Protein AF-A0A7S0PVY4-F1 (afdb_monomer_lite)

Foldseek 3Di:
DVVVVVVVAQAAEAEAALQDPVQVVVCVVVVDHDCSNCQPVQLDPVNLRYAYEYCHQVVLPDPPCPPCCCPPPPLNVVVVCCCVPVVDQQVRVVVFWDDDHRSYTYGPDDHSDDDDD

Secondary structure (DSSP, 8-state):
-HHHHHHH-S-EEEEE-TT-HHHHHHHHHH-S--GGG-GGGG-SGGGTTEEEEE-TTGGGGS-S-GGGHHHH-HHHHHHHHIIIII---GGG-TTTEEEEETTEEEE-PPPS-PPP-

Radius of gyration: 15.09 Å; chains: 1; bounding box: 40×40×35 Å

Organism: NCBI:txid221442

Structure (mmCIF, N/CA/C/O backbone):
data_AF-A0A7S0PVY4-F1
#
_entry.id   AF-A0A7S0PVY4-F1
#
loop_
_atom_site.group_PDB
_atom_site.id
_atom_site.type_symbol
_atom_site.label_atom_id
_atom_site.label_alt_id
_atom_site.label_comp_id
_atom_site.label_asym_id
_atom_site.label_entity_id
_atom_site.label_seq_id
_atom_site.pdbx_PDB_ins_code
_atom_site.Cartn_x
_atom_site.Cartn_y
_atom_site.Cartn_z
_atom_site.occupancy
_atom_site.B_iso_or_equiv
_atom_site.auth_seq_id
_atom_site.auth_comp_id
_atom_site.auth_asym_id
_atom_site.auth_atom_id
_atom_site.pdbx_PDB_model_num
ATOM 1 N N . ASP A 1 1 ? -5.559 16.012 -3.516 1.00 64.38 1 ASP A N 1
ATOM 2 C CA . ASP A 1 1 ? -6.459 16.816 -2.662 1.00 64.38 1 ASP A CA 1
ATOM 3 C C . ASP A 1 1 ? -6.602 16.165 -1.273 1.00 64.38 1 ASP A C 1
ATOM 5 O O . ASP A 1 1 ? -7.630 15.593 -0.928 1.00 64.38 1 ASP A O 1
ATOM 9 N N . TRP A 1 2 ? -5.518 16.165 -0.485 1.00 69.75 2 TRP A N 1
ATOM 10 C CA . TRP A 1 2 ? -5.426 15.428 0.791 1.00 69.75 2 TRP A CA 1
ATOM 11 C C . TRP A 1 2 ? -6.359 15.951 1.905 1.00 69.75 2 TRP A C 1
ATOM 13 O O . TRP A 1 2 ? -7.018 15.137 2.555 1.00 69.75 2 TRP A O 1
ATOM 23 N N . PRO A 1 3 ? -6.521 17.276 2.105 1.00 77.88 3 PRO A N 1
ATOM 24 C CA . PRO A 1 3 ? -7.399 17.799 3.155 1.00 77.88 3 PRO A CA 1
ATOM 25 C C . PRO A 1 3 ? -8.874 17.412 2.988 1.00 77.88 3 PRO A C 1
ATOM 27 O O . PRO A 1 3 ? -9.581 17.279 3.985 1.00 77.88 3 PRO A O 1
ATOM 30 N N . LYS A 1 4 ? -9.343 17.225 1.745 1.00 80.44 4 LYS A N 1
ATOM 31 C CA . LYS A 1 4 ? -10.709 16.762 1.458 1.00 80.44 4 LYS A CA 1
ATOM 32 C C . LYS A 1 4 ? -10.874 15.277 1.775 1.00 80.44 4 LYS A C 1
ATOM 34 O O . LYS A 1 4 ? -11.815 14.920 2.472 1.00 80.44 4 LYS A O 1
ATOM 39 N N . LEU A 1 5 ? -9.929 14.439 1.341 1.00 72.31 5 LEU A N 1
ATOM 40 C CA . LEU A 1 5 ? -9.899 13.001 1.653 1.00 72.31 5 LEU A CA 1
ATOM 41 C C . LEU A 1 5 ? -9.930 12.742 3.163 1.00 72.31 5 LEU A C 1
ATOM 43 O O . LEU A 1 5 ? -10.724 11.932 3.631 1.00 72.31 5 LEU A O 1
ATOM 47 N N . ARG A 1 6 ? -9.158 13.518 3.934 1.00 74.06 6 ARG A N 1
ATOM 48 C CA . ARG A 1 6 ? -9.117 13.433 5.402 1.00 74.06 6 ARG A CA 1
ATOM 49 C C . ARG A 1 6 ? -10.469 13.688 6.082 1.00 74.06 6 ARG A C 1
ATOM 51 O O . ARG A 1 6 ? -10.672 13.261 7.209 1.00 74.06 6 ARG A O 1
ATOM 58 N N . ARG A 1 7 ? -11.382 14.427 5.441 1.00 79.06 7 ARG A N 1
ATOM 59 C CA . ARG A 1 7 ? -12.730 14.685 5.982 1.00 79.06 7 ARG A CA 1
ATOM 60 C C . ARG A 1 7 ? -13.719 13.567 5.659 1.00 79.06 7 ARG A C 1
ATOM 62 O O . ARG A 1 7 ? -14.727 13.460 6.343 1.00 79.06 7 ARG A O 1
ATOM 69 N N . LEU A 1 8 ? -13.455 12.787 4.612 1.00 78.56 8 LEU A N 1
ATOM 70 C CA . LEU A 1 8 ? -14.375 11.776 4.089 1.00 78.56 8 LEU A CA 1
ATOM 71 C C . LEU A 1 8 ? -14.059 10.370 4.605 1.00 78.56 8 LEU A C 1
ATOM 73 O O . LEU A 1 8 ? -14.969 9.561 4.755 1.00 78.56 8 LEU A O 1
ATOM 77 N N . CYS A 1 9 ? -12.789 10.078 4.885 1.00 74.06 9 CYS A N 1
ATOM 78 C CA . CYS A 1 9 ? -12.345 8.750 5.294 1.00 74.06 9 CYS A CA 1
ATOM 79 C C . CYS A 1 9 ? -11.563 8.830 6.608 1.00 74.06 9 CYS A C 1
ATOM 81 O O . CYS A 1 9 ? -10.588 9.573 6.709 1.00 74.06 9 CYS A O 1
ATOM 83 N N . ALA A 1 10 ? -11.973 8.035 7.601 1.00 75.31 10 ALA A N 1
ATOM 84 C CA . ALA A 1 10 ? -11.288 7.934 8.894 1.00 75.31 10 ALA A CA 1
ATOM 85 C C . ALA A 1 10 ? -9.940 7.187 8.807 1.00 75.31 10 ALA A C 1
ATOM 87 O O . ALA A 1 10 ? -9.056 7.389 9.639 1.00 75.31 10 ALA A O 1
ATOM 88 N N . CYS A 1 11 ? -9.782 6.334 7.793 1.00 80.00 11 CYS A N 1
ATOM 89 C CA . CYS A 1 11 ? -8.555 5.614 7.475 1.00 80.00 11 CYS A CA 1
ATOM 90 C C . CYS A 1 11 ? -8.393 5.588 5.951 1.00 80.00 11 CYS A C 1
ATOM 92 O O . CYS A 1 11 ? -9.339 5.269 5.230 1.00 80.00 11 CYS A O 1
ATOM 94 N N . VAL A 1 12 ? -7.207 5.953 5.463 1.00 88.50 12 VAL A N 1
ATOM 95 C CA . VAL A 1 12 ? -6.841 5.848 4.047 1.00 88.50 12 VAL A CA 1
ATOM 96 C C . VAL A 1 12 ? -5.609 4.963 3.978 1.00 88.50 12 VAL A C 1
ATOM 98 O O . VAL A 1 12 ? -4.607 5.271 4.614 1.00 88.50 12 VAL A O 1
ATOM 101 N N . THR A 1 13 ? -5.683 3.873 3.217 1.00 90.25 13 THR A N 1
ATOM 102 C CA . THR A 1 13 ? -4.535 2.999 2.945 1.00 90.25 13 THR A CA 1
ATOM 103 C C . THR A 1 13 ? -4.125 3.147 1.479 1.00 90.25 13 THR A C 1
ATOM 105 O O . THR A 1 13 ? -4.976 3.080 0.592 1.00 90.25 13 THR A O 1
ATOM 108 N N . LEU A 1 14 ? -2.834 3.352 1.221 1.00 90.06 14 LEU A N 1
ATOM 109 C CA . LEU A 1 14 ? -2.232 3.406 -0.108 1.00 90.06 14 LEU A CA 1
ATOM 110 C C . LEU A 1 14 ? -1.299 2.211 -0.295 1.00 90.06 14 LEU A C 1
ATOM 112 O O . LEU A 1 14 ? -0.283 2.108 0.388 1.00 90.06 14 LEU A O 1
ATOM 116 N N . TYR A 1 15 ? -1.603 1.356 -1.266 1.00 89.50 15 TYR A N 1
ATOM 117 C CA . TYR A 1 15 ? -0.653 0.354 -1.744 1.00 89.50 15 TYR A CA 1
ATOM 118 C C . TYR A 1 15 ? 0.300 1.009 -2.740 1.00 89.50 15 TYR A C 1
ATOM 120 O O . TYR A 1 15 ? -0.138 1.614 -3.720 1.00 89.50 15 TYR A O 1
ATOM 128 N N . ALA A 1 16 ? 1.594 0.916 -2.462 1.00 89.06 16 ALA A N 1
ATOM 129 C CA . ALA A 1 16 ? 2.646 1.534 -3.255 1.00 89.06 16 ALA A CA 1
ATOM 130 C C . ALA A 1 16 ? 3.664 0.478 -3.694 1.00 89.06 16 ALA A C 1
ATOM 132 O O . ALA A 1 16 ? 3.968 -0.451 -2.944 1.00 89.06 16 ALA A O 1
ATOM 133 N N . ASP A 1 17 ? 4.190 0.628 -4.903 1.00 86.38 17 ASP A N 1
ATOM 134 C CA . ASP A 1 17 ? 5.152 -0.284 -5.510 1.00 86.38 17 ASP A CA 1
ATOM 135 C C . ASP A 1 17 ? 6.257 0.515 -6.220 1.00 86.38 17 ASP A C 1
ATOM 137 O O . ASP A 1 17 ? 6.042 1.184 -7.231 1.00 86.38 17 ASP A O 1
ATOM 141 N N . GLN A 1 18 ? 7.469 0.446 -5.671 1.00 85.06 18 GLN A N 1
ATOM 142 C CA . GLN A 1 18 ? 8.668 1.081 -6.223 1.00 85.06 18 GLN A CA 1
ATOM 143 C C . GLN A 1 18 ? 9.172 0.377 -7.485 1.00 85.06 18 GLN A C 1
ATOM 145 O O . GLN A 1 18 ? 9.830 1.005 -8.326 1.00 85.06 18 GLN A O 1
ATOM 150 N N . ALA A 1 19 ? 8.901 -0.924 -7.594 1.00 82.00 19 ALA A N 1
ATOM 151 C CA . ALA A 1 19 ? 9.318 -1.782 -8.690 1.00 82.00 19 ALA A CA 1
ATOM 152 C C . ALA A 1 19 ? 8.317 -1.775 -9.860 1.00 82.00 19 ALA A C 1
ATOM 154 O O . ALA A 1 19 ? 8.621 -2.353 -10.908 1.00 82.00 19 ALA A O 1
ATOM 155 N N . ASP A 1 20 ? 7.182 -1.078 -9.729 1.00 81.38 20 ASP A N 1
ATOM 156 C CA . ASP A 1 20 ? 6.161 -0.998 -10.769 1.00 81.38 20 ASP A CA 1
ATOM 157 C C . ASP A 1 20 ? 6.706 -0.323 -12.042 1.00 81.38 20 ASP A C 1
ATOM 159 O O . ASP A 1 20 ? 7.010 0.879 -12.104 1.00 81.38 20 ASP A O 1
ATOM 163 N N . GLY A 1 21 ? 6.821 -1.126 -13.101 1.00 82.12 21 GLY A N 1
ATOM 164 C CA . GLY A 1 21 ? 7.269 -0.672 -14.410 1.00 82.12 21 GLY A CA 1
ATOM 165 C C . GLY A 1 21 ? 6.299 0.310 -15.068 1.00 82.12 21 GLY A C 1
ATOM 166 O O . GLY A 1 21 ? 6.749 1.244 -15.729 1.00 82.12 21 GLY A O 1
ATOM 167 N N . ALA A 1 22 ? 4.989 0.148 -14.875 1.00 85.25 22 ALA A N 1
ATOM 168 C CA . ALA A 1 22 ? 3.977 1.029 -15.449 1.00 85.25 22 ALA A CA 1
ATOM 169 C C . ALA A 1 22 ? 4.031 2.422 -14.814 1.00 85.25 22 ALA A C 1
ATOM 171 O O . ALA A 1 22 ? 4.000 3.420 -15.539 1.00 85.25 22 ALA A O 1
ATOM 172 N N . LEU A 1 23 ? 4.212 2.508 -13.491 1.00 86.38 23 LEU A N 1
ATOM 173 C CA . LEU A 1 23 ? 4.433 3.795 -12.823 1.00 86.38 23 LEU A CA 1
ATOM 174 C C . LEU A 1 23 ? 5.708 4.471 -13.332 1.00 86.38 23 LEU A C 1
ATOM 176 O O . LEU A 1 23 ? 5.698 5.666 -13.621 1.00 86.38 23 LEU A O 1
ATOM 180 N N . ARG A 1 24 ? 6.784 3.706 -13.546 1.00 85.88 24 ARG A N 1
ATOM 181 C CA . ARG A 1 24 ? 8.019 4.234 -14.141 1.00 85.88 24 ARG A CA 1
ATOM 182 C C . ARG A 1 24 ? 7.811 4.780 -15.556 1.00 85.88 24 ARG A C 1
ATOM 184 O O . ARG A 1 24 ? 8.342 5.841 -15.877 1.00 85.88 24 ARG A O 1
ATOM 191 N N . TYR A 1 25 ? 7.062 4.075 -1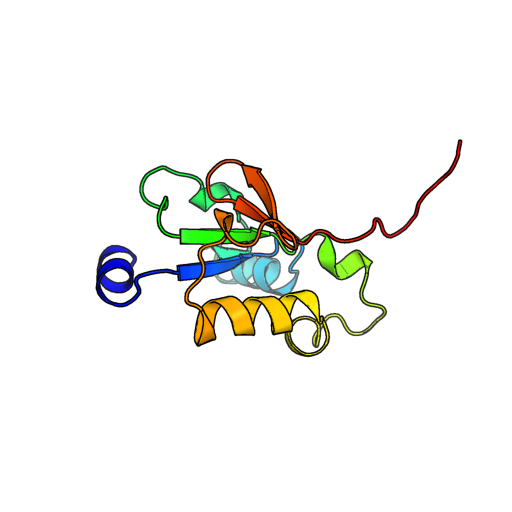6.403 1.00 88.25 25 TYR A N 1
ATOM 192 C CA . TYR A 1 25 ? 6.720 4.577 -17.735 1.00 88.25 25 TYR A CA 1
ATOM 193 C C . TYR A 1 25 ? 5.853 5.837 -17.650 1.00 88.25 25 TYR A C 1
ATOM 195 O O . TYR A 1 25 ? 6.136 6.808 -18.345 1.00 88.25 25 TYR A O 1
ATOM 203 N N . SER A 1 26 ? 4.854 5.861 -16.765 1.00 90.69 26 SER A N 1
ATOM 204 C CA . SER A 1 26 ? 3.999 7.033 -16.546 1.00 90.69 26 SER A CA 1
ATOM 205 C C . SER A 1 26 ? 4.812 8.277 -16.179 1.00 90.69 26 SER A C 1
ATOM 207 O O . SER A 1 26 ? 4.603 9.341 -16.761 1.00 90.69 26 SER A O 1
ATOM 209 N N . GLU A 1 27 ? 5.787 8.150 -15.276 1.00 92.69 27 GLU A N 1
ATOM 210 C CA . GLU A 1 27 ? 6.672 9.259 -14.901 1.00 92.69 27 GLU A CA 1
ATOM 211 C C . GLU 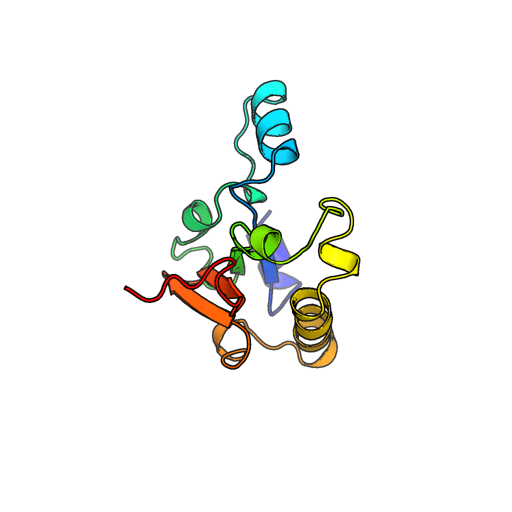A 1 27 ? 7.532 9.742 -16.069 1.00 92.69 27 GLU A C 1
ATOM 213 O O . GLU A 1 27 ? 7.738 10.944 -16.225 1.00 92.69 27 GLU A O 1
ATOM 218 N N . LEU A 1 28 ? 8.004 8.825 -16.918 1.00 92.00 28 LEU A N 1
ATOM 219 C CA . LEU A 1 28 ? 8.784 9.173 -18.103 1.00 92.00 28 LEU A CA 1
ATOM 220 C C . LEU A 1 28 ? 7.953 9.978 -19.114 1.00 92.00 28 LEU A C 1
ATOM 222 O O . LEU A 1 28 ? 8.435 10.981 -19.642 1.00 92.00 28 LEU A O 1
ATOM 226 N N . PHE A 1 29 ? 6.713 9.556 -19.374 1.00 93.12 29 PHE A N 1
ATOM 227 C CA . PHE A 1 29 ? 5.830 10.218 -20.338 1.00 93.12 29 PHE A CA 1
ATOM 228 C C . PHE A 1 29 ? 5.299 11.555 -19.821 1.00 93.12 29 PHE A C 1
ATOM 230 O O . PHE A 1 29 ? 5.314 12.547 -20.548 1.00 93.12 29 PHE A O 1
ATOM 237 N N . ASN A 1 30 ? 4.863 11.595 -18.563 1.00 91.62 30 ASN A N 1
ATOM 238 C CA . ASN A 1 30 ? 4.235 12.778 -17.980 1.00 91.62 30 ASN A CA 1
ATOM 239 C C . ASN A 1 30 ? 5.249 13.759 -17.380 1.00 91.62 30 ASN A C 1
ATOM 241 O O . ASN A 1 30 ? 4.893 14.902 -17.108 1.00 91.62 30 ASN A O 1
ATOM 245 N N . ARG A 1 31 ? 6.504 13.332 -17.166 1.00 89.94 31 ARG A N 1
ATOM 246 C CA . ARG A 1 31 ? 7.567 14.092 -16.476 1.00 89.94 31 ARG A CA 1
ATOM 247 C C . ARG A 1 31 ? 7.168 14.566 -15.074 1.00 89.94 31 ARG A C 1
ATOM 249 O O . ARG A 1 31 ? 7.685 15.563 -14.576 1.00 89.94 31 ARG A O 1
ATOM 256 N N . VAL A 1 32 ? 6.248 13.846 -14.437 1.00 90.75 32 VAL A N 1
ATOM 257 C CA . VAL A 1 32 ? 5.741 14.116 -13.088 1.00 90.75 32 VAL A CA 1
ATOM 258 C C . VAL A 1 32 ? 5.897 12.854 -12.258 1.00 90.75 32 VAL A C 1
ATOM 260 O O . VAL A 1 32 ? 5.632 11.759 -12.747 1.00 90.75 32 VAL A O 1
ATOM 263 N N . GLN A 1 33 ? 6.314 13.016 -11.004 1.00 86.25 33 GLN A N 1
ATOM 264 C CA . GLN A 1 33 ? 6.497 11.915 -10.067 1.00 86.25 33 GLN A CA 1
ATOM 265 C C . GLN A 1 33 ? 5.156 11.269 -9.685 1.00 86.25 33 GLN A C 1
ATOM 267 O O . GLN A 1 33 ? 4.198 11.956 -9.324 1.00 86.25 33 GLN A O 1
ATOM 272 N N . SER A 1 34 ? 5.102 9.940 -9.716 1.00 88.00 34 SER A N 1
ATOM 273 C CA . SER A 1 34 ? 3.940 9.155 -9.316 1.00 88.00 34 SER A CA 1
ATOM 274 C C . SER A 1 34 ? 4.050 8.792 -7.841 1.00 88.00 34 SER A C 1
ATOM 276 O O . SER A 1 34 ? 4.965 8.087 -7.423 1.00 88.00 34 SER A O 1
ATOM 278 N N . LEU A 1 35 ? 3.078 9.223 -7.036 1.00 85.88 35 LEU A N 1
ATOM 279 C CA . LEU A 1 35 ? 3.078 8.964 -5.590 1.00 85.88 35 LEU A CA 1
ATOM 280 C C . LEU A 1 35 ? 3.156 7.467 -5.249 1.00 85.88 35 LEU A C 1
ATOM 282 O O . LEU A 1 35 ? 3.870 7.085 -4.327 1.00 85.88 35 LEU A O 1
ATOM 286 N N . GLY A 1 36 ? 2.478 6.617 -6.029 1.00 85.00 36 GLY A N 1
ATOM 287 C CA . GLY A 1 36 ? 2.478 5.163 -5.834 1.00 85.00 36 GLY A CA 1
ATOM 288 C C . GLY A 1 36 ? 3.848 4.501 -6.010 1.00 85.00 36 GLY A C 1
ATOM 289 O O . GLY A 1 36 ? 4.046 3.405 -5.505 1.00 85.00 36 GLY A O 1
ATOM 290 N N . ARG A 1 37 ? 4.808 5.166 -6.668 1.00 88.06 37 ARG A N 1
ATOM 291 C CA . ARG A 1 37 ? 6.165 4.644 -6.873 1.00 88.06 37 ARG A CA 1
ATOM 292 C C . ARG A 1 37 ? 7.116 5.007 -5.735 1.00 88.06 37 ARG A C 1
ATOM 294 O O . ARG A 1 37 ? 8.190 4.432 -5.604 1.00 88.06 37 ARG A O 1
ATOM 301 N N . HIS A 1 38 ? 6.744 5.974 -4.905 1.00 89.38 38 HIS A N 1
ATOM 302 C CA . HIS A 1 38 ? 7.614 6.537 -3.882 1.00 89.38 38 HIS A CA 1
ATOM 303 C C . HIS A 1 38 ? 6.957 6.436 -2.494 1.00 89.38 38 HIS A C 1
ATOM 305 O O . HIS A 1 38 ? 6.592 7.462 -1.919 1.00 89.38 38 HIS A O 1
ATOM 311 N N . PRO A 1 39 ? 6.838 5.224 -1.911 1.00 86.88 39 PRO A N 1
ATOM 312 C CA . PRO A 1 39 ? 6.161 5.003 -0.628 1.00 86.88 39 PRO A CA 1
ATOM 313 C C . PRO A 1 39 ? 6.759 5.849 0.500 1.00 86.88 39 PRO A C 1
ATOM 315 O O . PRO A 1 39 ? 6.050 6.402 1.331 1.00 86.88 39 PRO A O 1
ATOM 318 N N . PHE A 1 40 ? 8.076 6.030 0.491 1.00 88.19 40 PHE A N 1
ATOM 319 C CA . PHE A 1 40 ? 8.782 6.811 1.502 1.00 88.19 40 PHE A CA 1
ATOM 320 C C . PHE A 1 40 ? 8.669 8.329 1.321 1.00 88.19 40 PHE A C 1
ATOM 322 O O . PHE A 1 40 ? 8.988 9.063 2.254 1.00 88.19 40 PHE A O 1
ATOM 329 N N . ALA A 1 41 ? 8.225 8.822 0.159 1.00 86.56 41 ALA A N 1
ATOM 330 C CA . ALA A 1 41 ? 8.048 10.260 -0.067 1.00 86.56 41 ALA A CA 1
ATOM 331 C C . ALA A 1 41 ? 6.849 10.827 0.710 1.00 86.56 41 ALA A C 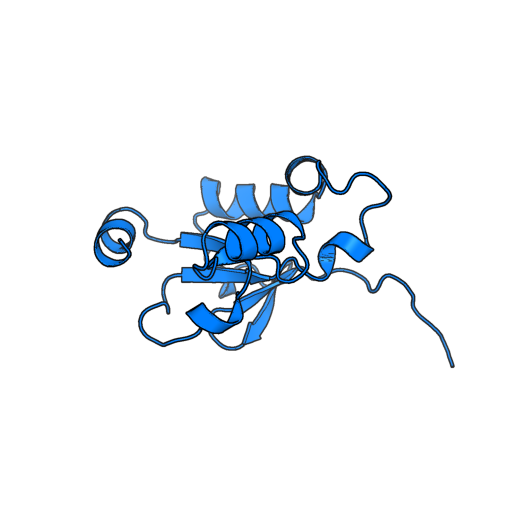1
ATOM 333 O O . ALA A 1 41 ? 6.794 12.022 0.993 1.00 86.56 41 ALA A O 1
ATOM 334 N N . LEU A 1 42 ? 5.905 9.963 1.090 1.00 83.00 42 LEU A N 1
ATOM 335 C CA . LEU A 1 42 ? 4.715 10.316 1.857 1.00 83.00 42 LEU A CA 1
ATOM 336 C C . LEU A 1 42 ? 4.857 9.984 3.354 1.00 83.00 42 LEU A C 1
ATOM 338 O O . LEU A 1 42 ? 3.855 9.943 4.063 1.00 83.00 42 LEU A O 1
ATOM 342 N N . SER A 1 43 ? 6.090 9.800 3.850 1.00 82.94 43 SER A N 1
ATOM 343 C CA . SER A 1 43 ? 6.348 9.528 5.275 1.00 82.94 43 SER A CA 1
ATOM 344 C C . SER A 1 43 ? 6.373 10.774 6.168 1.00 82.94 43 SER A C 1
ATOM 346 O O . SER A 1 43 ? 6.622 10.705 7.369 1.00 82.94 43 SER A O 1
ATOM 348 N N . ALA A 1 44 ? 6.094 11.939 5.585 1.00 79.56 44 ALA A N 1
ATOM 349 C CA . ALA A 1 44 ? 6.129 13.214 6.280 1.00 79.56 44 ALA A CA 1
ATOM 350 C C . ALA A 1 44 ? 4.934 13.399 7.250 1.00 79.56 44 ALA A C 1
ATOM 352 O O . ALA A 1 44 ? 3.846 12.871 6.996 1.00 79.56 44 ALA A O 1
ATOM 353 N N . PRO A 1 45 ? 5.078 14.203 8.327 1.00 77.56 45 PRO A N 1
ATOM 354 C CA . PRO A 1 45 ? 4.071 14.334 9.388 1.00 77.56 45 PRO A CA 1
ATOM 355 C C . PRO A 1 45 ? 2.663 14.716 8.907 1.00 77.56 45 PRO A C 1
ATOM 357 O O . PRO A 1 45 ? 1.665 14.281 9.479 1.00 77.56 45 PRO A O 1
ATOM 360 N N . GLN A 1 46 ? 2.554 15.487 7.821 1.00 80.31 46 GLN A N 1
ATOM 361 C CA . GLN A 1 46 ? 1.269 15.883 7.238 1.00 80.31 46 GLN A CA 1
ATOM 362 C C . GLN A 1 46 ? 0.429 14.702 6.715 1.00 80.31 46 GLN A C 1
ATOM 364 O O . GLN A 1 46 ? -0.779 14.857 6.514 1.00 80.31 46 GLN A O 1
ATOM 369 N N . PHE A 1 47 ? 1.046 13.534 6.516 1.00 81.94 47 PHE A N 1
ATOM 370 C CA . PHE A 1 47 ? 0.419 12.307 6.028 1.00 81.94 47 PHE A CA 1
ATOM 371 C C . PHE A 1 47 ? 0.300 11.223 7.107 1.00 81.94 47 PHE A C 1
ATOM 373 O O . PHE A 1 47 ? 0.014 10.082 6.779 1.00 81.94 47 PHE A O 1
ATOM 380 N N . GLN A 1 48 ? 0.422 11.554 8.398 1.00 75.12 48 GLN A N 1
ATOM 381 C CA . GLN A 1 48 ? 0.305 10.576 9.496 1.00 75.12 48 GLN A CA 1
ATOM 382 C C . GLN A 1 48 ? -1.000 9.760 9.525 1.00 75.12 48 GLN A C 1
ATOM 384 O O . GLN A 1 48 ? -1.057 8.723 10.172 1.00 75.12 48 GLN A O 1
ATOM 389 N N . GLN A 1 49 ? -2.066 10.233 8.874 1.00 79.25 49 GLN A N 1
ATOM 390 C CA . GLN A 1 49 ? -3.348 9.516 8.784 1.00 79.25 49 GLN A CA 1
ATOM 391 C C . GLN A 1 49 ? -3.467 8.641 7.527 1.00 79.25 49 GLN A C 1
ATOM 393 O O . GLN A 1 49 ? -4.488 7.984 7.335 1.00 79.25 49 GLN A O 1
ATOM 398 N N . LEU A 1 50 ? -2.460 8.680 6.655 1.00 88.38 50 LEU A N 1
ATOM 399 C CA . LEU A 1 50 ? -2.337 7.823 5.488 1.00 88.38 50 LEU A CA 1
ATOM 400 C C . LEU A 1 50 ? -1.462 6.635 5.869 1.00 88.38 50 LEU A C 1
ATOM 402 O O . LEU A 1 50 ? -0.293 6.827 6.184 1.00 88.38 50 LEU A O 1
ATOM 406 N N . ASP A 1 51 ? -2.004 5.432 5.782 1.00 91.56 51 ASP A N 1
ATOM 407 C CA . ASP A 1 51 ? -1.227 4.209 5.922 1.00 91.56 51 ASP A CA 1
ATOM 408 C C . ASP A 1 51 ? -0.652 3.826 4.558 1.00 91.56 51 ASP A C 1
ATOM 410 O O . ASP A 1 51 ? -1.385 3.719 3.575 1.00 91.56 51 ASP A O 1
ATOM 414 N N . ILE A 1 52 ? 0.658 3.619 4.473 1.00 92.00 52 ILE A N 1
ATOM 415 C CA . ILE A 1 52 ? 1.329 3.257 3.223 1.00 92.00 52 ILE A CA 1
ATOM 416 C C . ILE A 1 52 ? 1.778 1.814 3.334 1.00 92.00 52 ILE A C 1
ATOM 418 O O . ILE A 1 52 ? 2.567 1.474 4.209 1.00 92.00 52 ILE A O 1
ATOM 422 N N . VAL A 1 53 ? 1.302 0.966 2.434 1.00 91.69 53 VAL A N 1
ATOM 423 C CA . VAL A 1 53 ? 1.704 -0.436 2.360 1.00 91.69 53 VAL A CA 1
ATOM 424 C C . VAL A 1 53 ? 2.611 -0.609 1.147 1.00 91.69 53 VAL A C 1
ATOM 426 O O . VAL A 1 53 ? 2.160 -0.599 0.002 1.00 91.69 53 VAL A O 1
ATOM 429 N N . ASP A 1 54 ? 3.908 -0.740 1.410 1.00 88.88 54 ASP A N 1
ATOM 430 C CA . ASP A 1 54 ? 4.937 -1.048 0.426 1.00 88.88 54 ASP A CA 1
ATOM 431 C C . ASP A 1 54 ? 4.811 -2.507 -0.024 1.00 88.88 54 ASP A C 1
ATOM 433 O O . ASP A 1 54 ? 4.973 -3.458 0.748 1.00 88.88 54 ASP A O 1
ATOM 437 N N . THR A 1 55 ? 4.521 -2.662 -1.308 1.00 86.06 55 THR A N 1
ATOM 438 C CA . THR A 1 55 ? 4.296 -3.937 -1.988 1.00 86.06 55 THR A CA 1
ATOM 439 C C . THR A 1 55 ? 5.444 -4.338 -2.911 1.00 86.06 55 THR A C 1
ATOM 441 O O . THR A 1 55 ? 5.407 -5.430 -3.474 1.00 86.06 55 THR A O 1
ATOM 444 N N . SER A 1 56 ? 6.514 -3.535 -2.979 1.00 81.19 56 SER A N 1
ATOM 445 C CA . SER A 1 56 ? 7.619 -3.700 -3.941 1.00 81.19 56 SER A CA 1
ATOM 446 C C . SER A 1 56 ? 8.298 -5.073 -3.907 1.00 81.19 56 SER A C 1
ATOM 448 O O . SER A 1 56 ? 8.855 -5.533 -4.900 1.00 81.19 56 SER A O 1
ATOM 450 N N . TRP A 1 57 ? 8.277 -5.741 -2.753 1.00 73.50 57 TRP A N 1
ATOM 451 C CA . TRP A 1 57 ? 8.940 -7.033 -2.548 1.00 73.50 57 TR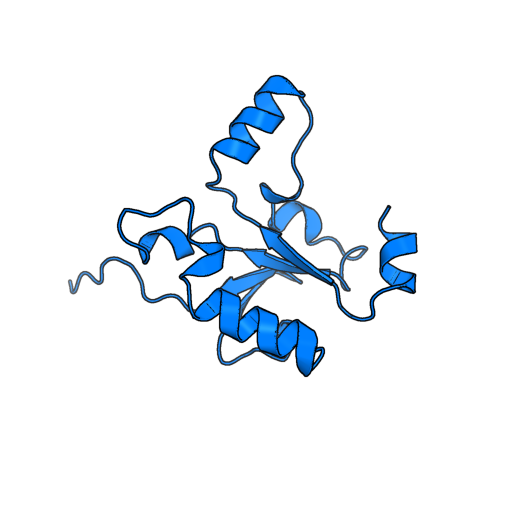P A CA 1
ATOM 452 C C . TRP A 1 57 ? 7.988 -8.224 -2.615 1.00 73.50 57 TRP A C 1
ATOM 454 O O . TRP A 1 57 ? 8.438 -9.370 -2.678 1.00 73.50 57 TRP A O 1
ATOM 464 N N . MET A 1 58 ? 6.678 -7.975 -2.620 1.00 70.50 58 MET A N 1
ATOM 465 C CA . MET A 1 58 ? 5.674 -9.031 -2.537 1.00 70.50 58 MET A CA 1
ATOM 466 C C . MET A 1 58 ? 5.540 -9.816 -3.848 1.00 70.50 58 MET A C 1
ATOM 468 O O . MET A 1 58 ? 5.185 -10.996 -3.831 1.00 70.50 58 MET A O 1
ATOM 472 N N . ASP A 1 59 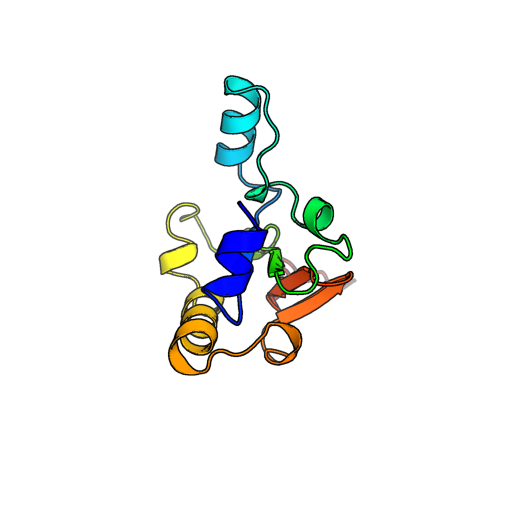? 5.929 -9.201 -4.965 1.00 59.88 59 ASP A N 1
ATOM 473 C CA . ASP A 1 59 ? 5.977 -9.809 -6.299 1.00 59.88 59 ASP A CA 1
ATOM 474 C C . ASP A 1 59 ? 6.987 -10.974 -6.382 1.00 59.88 59 ASP A C 1
ATOM 476 O O . ASP A 1 59 ? 6.890 -11.861 -7.229 1.00 59.88 59 ASP A O 1
ATOM 480 N N . SER A 1 60 ? 7.933 -11.047 -5.437 1.00 57.12 60 SER A N 1
ATOM 481 C CA . SER A 1 60 ? 8.887 -12.159 -5.352 1.00 57.12 60 SER A CA 1
ATOM 482 C C . SER A 1 60 ? 8.228 -13.503 -5.004 1.00 57.12 60 SER A C 1
ATOM 484 O O . SER A 1 60 ? 8.836 -14.543 -5.260 1.00 57.12 60 SER A O 1
ATOM 486 N N . ASN A 1 61 ? 7.002 -13.484 -4.467 1.00 55.12 61 ASN A N 1
ATOM 487 C CA . ASN A 1 61 ? 6.272 -14.666 -3.997 1.00 55.12 61 ASN A CA 1
ATOM 488 C C . ASN A 1 61 ? 5.117 -15.097 -4.911 1.00 55.12 61 ASN A C 1
ATOM 490 O O . ASN A 1 61 ? 4.485 -16.118 -4.647 1.00 55.12 61 ASN A O 1
ATOM 494 N N . VAL A 1 62 ? 4.843 -14.357 -5.989 1.00 54.75 62 VAL A N 1
ATOM 49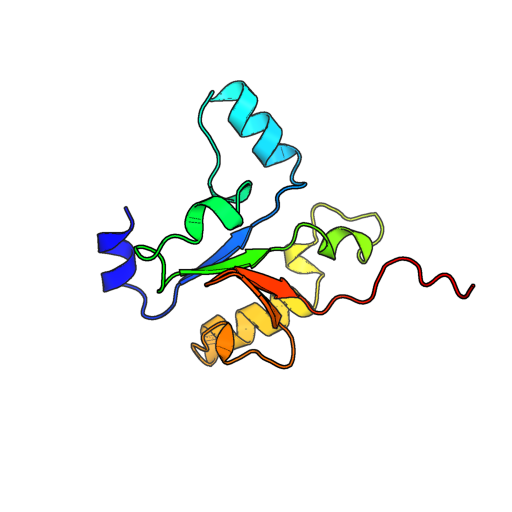5 C CA . VAL A 1 62 ? 3.777 -14.678 -6.945 1.00 54.75 62 VAL A CA 1
ATOM 496 C C . VAL A 1 62 ? 4.422 -15.084 -8.271 1.00 54.75 62 VAL A C 1
ATOM 498 O O . VAL A 1 62 ? 5.055 -14.284 -8.955 1.00 54.75 62 VAL A O 1
ATOM 501 N N . GLN A 1 63 ? 4.319 -16.364 -8.637 1.00 54.84 63 GLN A N 1
ATOM 502 C CA . GLN A 1 63 ? 4.873 -16.858 -9.900 1.00 54.84 63 GLN A CA 1
ATOM 503 C C . GLN A 1 63 ? 4.090 -16.298 -11.102 1.00 54.84 63 GLN A C 1
ATOM 505 O O . GLN A 1 63 ? 2.864 -16.332 -11.113 1.00 54.84 63 GLN A O 1
ATOM 510 N N . ALA A 1 64 ? 4.826 -15.818 -12.115 1.00 51.09 64 ALA A N 1
ATOM 511 C CA . ALA A 1 64 ? 4.447 -15.506 -13.509 1.00 51.09 64 ALA A CA 1
ATOM 512 C C . ALA A 1 64 ? 3.245 -14.568 -13.810 1.00 51.09 64 ALA A C 1
ATOM 514 O O . ALA A 1 64 ? 3.211 -13.991 -14.893 1.00 51.09 64 ALA A O 1
ATOM 515 N N . MET A 1 65 ? 2.302 -14.338 -12.895 1.00 51.16 65 MET A N 1
ATOM 516 C CA . MET A 1 65 ? 1.077 -13.548 -13.111 1.00 51.16 65 MET A CA 1
ATOM 517 C C . MET A 1 65 ? 1.162 -12.165 -12.447 1.00 51.16 65 MET A C 1
ATOM 519 O O . MET A 1 65 ? 0.346 -11.806 -11.598 1.00 51.16 65 MET A O 1
ATOM 523 N N . ARG A 1 66 ? 2.149 -11.363 -12.868 1.00 54.62 66 ARG A N 1
ATOM 524 C CA . ARG A 1 66 ? 2.426 -10.007 -12.339 1.00 54.62 66 ARG A CA 1
ATOM 525 C C . ARG A 1 66 ? 1.223 -9.053 -12.402 1.00 54.62 66 ARG A C 1
ATOM 527 O O . ARG A 1 66 ? 1.079 -8.172 -11.569 1.00 54.62 66 ARG A O 1
ATOM 534 N N . HIS A 1 67 ? 0.316 -9.248 -13.360 1.00 55.00 67 HIS A N 1
ATOM 535 C CA . HIS A 1 67 ? -0.840 -8.363 -13.569 1.00 55.00 67 HIS A CA 1
ATOM 536 C C . HIS A 1 67 ? -2.097 -8.739 -12.767 1.00 55.00 67 HIS A C 1
ATOM 538 O O . HIS A 1 67 ? -3.072 -7.996 -12.793 1.00 55.00 67 HIS A O 1
ATOM 544 N N . SER A 1 68 ? -2.105 -9.875 -12.058 1.00 53.41 68 SER A N 1
ATOM 545 C CA . SER A 1 68 ? -3.250 -10.320 -11.236 1.00 53.41 68 SER A CA 1
ATOM 546 C C . SER A 1 68 ? -2.952 -10.292 -9.737 1.00 53.41 68 SER A C 1
ATOM 548 O O . SER A 1 68 ? -3.740 -10.790 -8.939 1.00 53.41 68 SER A O 1
ATOM 550 N N . TYR A 1 69 ? -1.821 -9.707 -9.345 1.00 61.09 69 TYR A N 1
ATOM 551 C CA . TYR A 1 69 ? -1.332 -9.675 -7.971 1.00 61.09 69 TYR A CA 1
ATOM 552 C C . TYR A 1 69 ? -2.380 -9.179 -6.956 1.00 61.09 69 TYR A C 1
ATOM 554 O O . TYR A 1 69 ? -2.609 -9.844 -5.947 1.00 61.09 69 TYR A O 1
ATOM 562 N N . PHE A 1 70 ? -3.083 -8.082 -7.258 1.00 60.31 70 PHE A N 1
ATOM 563 C CA . PHE A 1 70 ? -4.139 -7.549 -6.387 1.00 60.31 70 PHE A CA 1
ATOM 564 C C . PHE A 1 70 ? -5.350 -8.487 -6.250 1.00 60.31 70 PHE A C 1
ATOM 566 O O . PHE A 1 70 ? -6.049 -8.430 -5.244 1.00 60.31 70 PHE A O 1
ATOM 573 N N . ASN A 1 71 ? -5.574 -9.369 -7.229 1.00 54.50 71 ASN A N 1
ATOM 574 C CA . ASN A 1 71 ? -6.712 -10.291 -7.265 1.00 54.50 71 ASN A CA 1
ATOM 575 C C . ASN A 1 71 ? -6.386 -11.680 -6.694 1.00 54.50 71 ASN A C 1
ATOM 577 O O . ASN A 1 71 ? -7.293 -12.392 -6.277 1.00 54.50 71 ASN A O 1
ATOM 581 N N . VAL A 1 72 ? -5.112 -12.089 -6.698 1.00 63.06 72 VAL A N 1
ATOM 582 C CA . VAL A 1 72 ? -4.696 -13.463 -6.350 1.00 63.06 72 VAL A CA 1
ATOM 583 C C . VAL A 1 72 ? -3.951 -13.524 -5.015 1.00 63.06 72 VAL A C 1
ATOM 585 O O . VAL A 1 72 ? -3.902 -14.577 -4.379 1.00 63.06 72 VAL A O 1
ATOM 588 N N . ASN A 1 73 ? -3.383 -12.413 -4.539 1.00 74.44 73 ASN A N 1
ATOM 589 C CA . ASN A 1 73 ? -2.642 -12.429 -3.289 1.00 74.44 73 ASN A CA 1
ATOM 590 C C . ASN A 1 73 ? -3.584 -12.378 -2.078 1.00 74.44 73 ASN A C 1
ATOM 592 O O . ASN A 1 73 ? -4.152 -11.333 -1.757 1.00 74.44 73 ASN A O 1
ATOM 596 N N . ARG A 1 74 ? -3.688 -13.502 -1.358 1.00 78.94 74 ARG A N 1
ATOM 597 C CA . ARG A 1 74 ? -4.465 -13.611 -0.114 1.00 78.94 74 ARG A CA 1
ATOM 598 C C . ARG A 1 74 ? -4.133 -12.501 0.890 1.00 78.94 74 ARG A C 1
ATOM 600 O O . ARG A 1 74 ? -5.038 -12.031 1.569 1.00 78.94 74 ARG A O 1
ATOM 607 N N . HIS A 1 75 ? -2.881 -12.044 0.960 1.00 80.75 75 HIS A N 1
ATOM 608 C CA . HIS A 1 75 ? -2.505 -10.954 1.859 1.00 80.75 75 HIS A CA 1
ATOM 609 C C . HIS A 1 75 ? -3.193 -9.632 1.501 1.00 80.75 75 HIS A C 1
ATOM 611 O O . HIS A 1 75 ? -3.613 -8.937 2.416 1.00 80.75 75 HIS A O 1
ATOM 617 N N . ILE A 1 76 ? -3.362 -9.310 0.211 1.00 85.31 76 ILE A N 1
ATOM 618 C CA . ILE A 1 76 ? -4.114 -8.118 -0.220 1.00 85.31 76 ILE A CA 1
ATOM 619 C C . ILE A 1 76 ? -5.594 -8.286 0.114 1.00 85.31 76 ILE A C 1
ATOM 621 O O . ILE A 1 76 ? -6.195 -7.391 0.692 1.00 85.31 76 ILE A O 1
ATOM 625 N N . ILE A 1 77 ? -6.186 -9.433 -0.221 1.00 86.69 77 ILE A N 1
ATOM 626 C CA . ILE A 1 77 ? -7.628 -9.652 -0.044 1.00 86.69 77 ILE A CA 1
ATOM 627 C C . ILE A 1 77 ? -8.028 -9.634 1.435 1.00 86.69 77 ILE A C 1
ATOM 629 O O . ILE A 1 77 ? -8.993 -8.964 1.804 1.00 86.69 77 ILE A O 1
ATOM 633 N N . ASP A 1 78 ? -7.276 -10.330 2.290 1.00 86.94 78 ASP A N 1
ATOM 634 C CA . ASP A 1 78 ? -7.535 -10.328 3.731 1.00 86.94 78 ASP A CA 1
ATOM 635 C C . ASP A 1 78 ? -7.327 -8.921 4.329 1.00 86.94 78 ASP A C 1
ATOM 637 O O . ASP A 1 78 ? -8.052 -8.518 5.239 1.00 86.94 78 ASP A O 1
ATOM 641 N N . ASP A 1 79 ? -6.377 -8.146 3.793 1.00 89.19 79 ASP A N 1
ATOM 642 C CA . ASP A 1 79 ? -6.142 -6.759 4.202 1.00 89.19 79 ASP A CA 1
ATOM 643 C C . ASP A 1 79 ? -7.287 -5.829 3.793 1.00 89.19 79 ASP A C 1
ATOM 645 O O . ASP A 1 79 ? -7.798 -5.080 4.624 1.00 89.19 79 ASP A O 1
ATOM 649 N N . LEU A 1 80 ? -7.775 -5.947 2.556 1.00 88.81 80 LEU A N 1
ATOM 650 C CA . LEU A 1 80 ? -8.960 -5.231 2.086 1.00 88.81 80 LEU A CA 1
ATOM 651 C C . LEU A 1 80 ? -10.189 -5.569 2.933 1.00 88.81 80 LEU A C 1
ATOM 653 O O . LEU A 1 80 ? -10.963 -4.671 3.263 1.00 88.81 80 LEU A O 1
ATOM 657 N N . ARG A 1 81 ? -10.360 -6.837 3.334 1.00 89.88 81 ARG A N 1
ATOM 658 C CA . ARG A 1 81 ? -11.441 -7.239 4.243 1.00 89.88 81 ARG A CA 1
ATOM 659 C C . ARG A 1 81 ? -11.346 -6.488 5.570 1.00 89.88 81 ARG A C 1
ATOM 661 O O . ARG A 1 81 ? -12.352 -5.955 6.020 1.00 89.88 81 ARG A O 1
ATOM 668 N N . GLU A 1 82 ? -10.175 -6.424 6.197 1.00 88.50 82 GLU A N 1
ATOM 669 C CA . GLU A 1 82 ? -10.005 -5.710 7.472 1.00 88.50 82 GLU A CA 1
ATOM 670 C C . GLU A 1 82 ? -10.178 -4.192 7.335 1.00 88.50 82 GLU A C 1
ATOM 672 O O . GLU A 1 82 ? -10.782 -3.566 8.206 1.00 88.50 82 GLU A O 1
ATOM 677 N N . ILE A 1 83 ? -9.721 -3.592 6.233 1.00 90.06 83 ILE A N 1
ATOM 678 C CA . ILE A 1 83 ? -9.920 -2.158 5.971 1.00 90.06 83 ILE A CA 1
ATOM 679 C C . ILE A 1 83 ? -11.409 -1.847 5.780 1.00 90.06 83 ILE A C 1
ATOM 681 O O . ILE A 1 83 ? -11.918 -0.894 6.365 1.00 90.06 83 ILE A O 1
ATOM 685 N N . ILE A 1 84 ? -12.115 -2.633 4.966 1.00 88.38 84 ILE A N 1
ATOM 686 C CA . ILE A 1 84 ? -13.505 -2.346 4.583 1.00 88.38 84 ILE A CA 1
ATOM 687 C C . ILE A 1 84 ? -14.480 -2.723 5.701 1.00 88.38 84 ILE A C 1
ATOM 689 O O . ILE A 1 84 ? -15.401 -1.965 5.991 1.00 88.38 84 ILE A O 1
ATOM 693 N N . VAL A 1 85 ? -14.300 -3.895 6.312 1.00 90.19 85 VAL A N 1
ATOM 694 C CA . VAL A 1 85 ? -15.244 -4.438 7.300 1.00 90.19 85 VAL A CA 1
ATOM 695 C C . VAL A 1 85 ? -14.943 -3.914 8.697 1.00 90.19 85 VAL A C 1
ATOM 697 O O . VAL A 1 85 ? -15.858 -3.580 9.442 1.00 90.19 85 VAL A O 1
ATOM 700 N N . GLU A 1 86 ? -13.665 -3.863 9.067 1.00 86.88 86 GLU A N 1
ATOM 701 C CA . GLU A 1 86 ? -13.246 -3.594 10.445 1.00 86.88 86 GLU A CA 1
ATOM 702 C C . GLU A 1 86 ? -12.678 -2.179 10.606 1.00 86.88 86 GLU A C 1
ATOM 704 O O . GLU A 1 86 ? -12.476 -1.722 11.730 1.00 86.88 86 GLU A O 1
ATOM 709 N N . THR A 1 87 ? -12.450 -1.452 9.504 1.00 86.50 87 THR A N 1
ATOM 710 C CA . THR A 1 87 ? -11.879 -0.092 9.490 1.00 86.50 87 THR A CA 1
ATOM 711 C C . THR A 1 87 ? -10.571 0.018 10.278 1.00 86.50 87 THR A C 1
ATOM 713 O O . THR A 1 87 ? -10.269 1.045 10.889 1.00 86.50 87 THR A O 1
ATOM 716 N N . ARG A 1 88 ? -9.779 -1.063 10.281 1.00 88.06 88 ARG A N 1
ATOM 717 C CA . ARG A 1 88 ? -8.532 -1.148 11.047 1.00 88.06 88 ARG A CA 1
ATOM 718 C C . ARG A 1 88 ? -7.391 -0.406 10.356 1.00 88.06 88 ARG A C 1
ATOM 720 O O . ARG A 1 88 ? -7.097 -0.637 9.184 1.00 88.06 88 ARG A O 1
ATOM 727 N N . LYS A 1 89 ? -6.698 0.436 11.124 1.00 89.50 89 LYS A N 1
ATOM 728 C CA . LYS A 1 89 ? -5.441 1.085 10.723 1.00 89.50 89 LYS A CA 1
ATOM 729 C C . LYS A 1 89 ? -4.298 0.080 10.578 1.00 89.50 89 LYS A C 1
ATOM 731 O O . LYS A 1 89 ? -4.403 -1.059 11.027 1.00 89.50 89 LYS A O 1
ATOM 736 N N . ALA A 1 90 ? -3.228 0.465 9.888 1.00 89.19 90 ALA A N 1
ATOM 737 C CA . ALA A 1 90 ? -2.097 -0.424 9.597 1.00 89.19 90 ALA A CA 1
ATOM 738 C C . ALA A 1 90 ? -1.335 -0.896 10.838 1.00 89.19 90 ALA A C 1
ATOM 740 O O . ALA A 1 90 ? -0.953 -2.063 10.906 1.00 89.19 90 ALA A O 1
ATOM 741 N N . ASP A 1 91 ? -1.184 -0.036 11.840 1.00 88.69 91 ASP A N 1
ATOM 742 C CA . ASP A 1 91 ? -0.582 -0.371 13.135 1.00 88.69 91 ASP A CA 1
ATOM 743 C C . ASP A 1 91 ? -1.345 -1.468 13.890 1.00 88.69 91 ASP A C 1
ATOM 745 O O . ASP A 1 91 ? -0.736 -2.266 14.594 1.00 88.69 91 ASP A O 1
ATOM 749 N N . LEU A 1 92 ? -2.664 -1.555 13.711 1.00 89.31 92 LEU A N 1
ATOM 750 C CA . LEU A 1 92 ? -3.513 -2.578 14.330 1.00 89.31 92 LEU A CA 1
ATOM 751 C C . LEU A 1 92 ? -3.511 -3.916 13.570 1.00 89.31 92 LEU A C 1
ATOM 753 O O . LEU A 1 92 ? -4.040 -4.906 14.072 1.00 89.31 92 LEU A O 1
ATOM 757 N N . ARG A 1 93 ? -2.902 -3.976 12.380 1.00 89.06 93 ARG A N 1
ATOM 758 C CA . ARG A 1 93 ? -2.823 -5.168 11.513 1.00 89.06 93 ARG A CA 1
ATOM 759 C C . ARG A 1 93 ? -1.505 -5.939 11.711 1.00 89.06 93 ARG A C 1
ATOM 761 O O . ARG A 1 93 ? -0.923 -6.472 10.762 1.00 89.06 93 ARG A O 1
ATOM 768 N N . THR A 1 94 ? -1.035 -6.013 12.961 1.00 78.94 94 THR A N 1
ATOM 769 C CA . THR A 1 94 ? 0.313 -6.473 13.369 1.00 78.94 94 THR A CA 1
ATOM 770 C C . THR A 1 94 ? 0.679 -7.899 12.951 1.00 78.94 94 THR A C 1
ATOM 772 O O . THR A 1 94 ? 1.853 -8.198 12.759 1.00 78.94 94 THR A O 1
ATOM 775 N N . GLY A 1 95 ? -0.301 -8.791 12.782 1.00 80.12 95 GLY A N 1
ATOM 776 C CA . GLY A 1 95 ? -0.059 -10.173 12.346 1.00 80.12 95 GLY A CA 1
ATOM 777 C C . GLY A 1 95 ? 0.262 -10.320 10.854 1.00 80.12 95 GLY A C 1
ATOM 778 O O . GLY A 1 95 ? 0.724 -11.377 10.430 1.00 80.12 95 GLY A O 1
ATOM 779 N N . ARG A 1 96 ? 0.009 -9.283 10.046 1.00 85.50 96 ARG A N 1
ATOM 780 C CA . ARG A 1 96 ? 0.174 -9.312 8.583 1.00 85.50 96 ARG A CA 1
ATOM 781 C C . ARG A 1 96 ? 1.125 -8.234 8.082 1.00 85.50 96 ARG A C 1
ATOM 783 O O . ARG A 1 96 ? 1.855 -8.474 7.121 1.00 85.50 96 ARG A O 1
ATOM 790 N N . LEU A 1 97 ? 1.090 -7.055 8.693 1.00 89.62 97 LEU A N 1
ATOM 791 C CA . LEU A 1 97 ? 1.911 -5.920 8.306 1.00 89.62 97 LEU A CA 1
ATOM 792 C C . LEU A 1 97 ? 3.110 -5.788 9.241 1.00 89.62 97 LEU A C 1
ATOM 794 O O . LEU A 1 97 ? 2.977 -5.709 10.458 1.00 89.62 97 LEU A O 1
ATOM 798 N N . LEU A 1 98 ? 4.290 -5.721 8.640 1.00 89.94 98 LEU A N 1
ATOM 799 C CA . LEU A 1 98 ? 5.527 -5.339 9.292 1.00 89.94 98 LEU A CA 1
ATOM 800 C C . LEU A 1 98 ? 5.682 -3.822 9.192 1.00 89.94 98 LEU A C 1
ATOM 802 O O . LEU A 1 98 ? 5.697 -3.268 8.090 1.00 89.94 98 LEU A O 1
ATOM 806 N N . HIS A 1 99 ? 5.832 -3.154 10.333 1.00 90.81 99 HIS A N 1
ATOM 807 C CA . HIS A 1 99 ? 6.192 -1.737 10.367 1.00 90.81 99 HIS A CA 1
ATOM 808 C C . HIS A 1 99 ? 7.609 -1.544 9.817 1.00 90.81 99 HIS A C 1
ATOM 810 O O . HIS A 1 99 ? 8.532 -2.269 10.190 1.00 90.81 99 HIS A O 1
ATOM 816 N N . ARG A 1 100 ? 7.773 -0.598 8.888 1.00 87.56 100 ARG A N 1
ATOM 817 C CA . ARG A 1 100 ? 9.067 -0.300 8.257 1.00 87.56 100 ARG A CA 1
ATOM 818 C C . ARG A 1 100 ? 9.609 1.028 8.757 1.00 87.56 100 ARG A C 1
ATOM 820 O O . ARG A 1 100 ? 10.730 1.077 9.254 1.00 87.56 100 ARG A O 1
ATOM 827 N N . ARG A 1 101 ? 8.834 2.102 8.583 1.00 87.50 101 ARG A N 1
ATOM 828 C CA . ARG A 1 101 ? 9.213 3.463 8.985 1.00 87.50 101 ARG A CA 1
ATOM 829 C C . ARG A 1 101 ? 7.995 4.377 9.003 1.00 87.50 101 ARG A C 1
ATOM 831 O O . ARG A 1 101 ? 7.253 4.383 8.032 1.00 87.50 101 ARG A O 1
ATOM 838 N N . ASP A 1 102 ? 7.838 5.201 10.035 1.00 89.75 102 ASP A N 1
ATOM 839 C CA . ASP A 1 102 ? 6.748 6.185 10.144 1.00 89.75 102 ASP A CA 1
ATOM 840 C C . ASP A 1 102 ? 5.356 5.553 9.918 1.00 89.75 102 ASP A C 1
ATOM 842 O O . ASP A 1 102 ? 4.939 4.692 10.684 1.00 89.75 102 ASP A O 1
ATOM 846 N N . ASN A 1 103 ? 4.645 5.953 8.865 1.00 90.25 103 ASN A N 1
ATOM 847 C CA . ASN A 1 103 ? 3.362 5.410 8.412 1.00 90.25 103 ASN A CA 1
ATOM 848 C C . ASN A 1 103 ? 3.508 4.366 7.284 1.00 90.25 103 ASN A C 1
ATOM 850 O O . ASN A 1 103 ? 2.531 4.051 6.604 1.00 90.25 103 ASN A O 1
ATOM 854 N N . VAL A 1 104 ? 4.721 3.862 7.051 1.00 91.44 104 VAL A N 1
ATOM 855 C CA . VAL A 1 104 ? 5.044 2.885 6.011 1.00 91.44 104 VAL A CA 1
ATOM 856 C C . VAL A 1 104 ? 5.179 1.492 6.613 1.00 91.44 104 VAL A C 1
ATOM 858 O O . VAL A 1 104 ? 5.965 1.241 7.532 1.00 91.44 104 VAL A O 1
ATOM 861 N N . TYR A 1 105 ? 4.444 0.568 6.017 1.00 91.94 105 TYR A N 1
ATOM 862 C CA . TYR A 1 105 ? 4.329 -0.833 6.373 1.00 91.94 105 TYR A CA 1
ATOM 863 C C . TYR A 1 105 ? 4.634 -1.688 5.149 1.00 91.94 105 TYR A C 1
ATOM 865 O O . TYR A 1 105 ? 4.567 -1.219 4.020 1.00 91.94 105 TYR A O 1
ATOM 873 N N . SER A 1 106 ? 4.944 -2.958 5.349 1.00 89.44 106 SER A N 1
ATOM 874 C CA . SER A 1 106 ? 5.067 -3.941 4.272 1.00 89.44 106 SER A CA 1
ATOM 875 C C . SER A 1 106 ? 4.421 -5.243 4.702 1.00 89.44 106 SER A C 1
ATOM 877 O O . SER A 1 106 ? 4.431 -5.563 5.887 1.00 89.44 106 SER A O 1
ATOM 879 N N . PHE A 1 107 ? 3.915 -6.038 3.769 1.00 87.06 107 PHE A N 1
ATOM 880 C CA . PHE A 1 107 ? 3.428 -7.371 4.110 1.00 87.06 107 PHE A CA 1
ATOM 881 C C . PHE A 1 107 ? 4.545 -8.263 4.663 1.00 87.06 107 PHE A C 1
ATOM 883 O O . PHE A 1 107 ? 5.671 -8.258 4.160 1.00 87.06 107 PHE A O 1
ATOM 890 N N . LEU A 1 108 ? 4.214 -9.059 5.681 1.00 78.88 108 LEU A N 1
ATOM 891 C CA . LEU A 1 108 ? 5.018 -10.189 6.132 1.00 78.88 108 LEU A CA 1
ATOM 892 C C . LEU A 1 108 ? 4.992 -11.262 5.043 1.00 78.88 108 LEU A C 1
ATOM 894 O O . LEU A 1 108 ? 4.138 -12.143 5.005 1.00 78.88 108 LEU A O 1
ATOM 898 N N . ALA A 1 109 ? 5.929 -11.129 4.117 1.00 67.69 109 ALA A N 1
ATOM 899 C CA . ALA A 1 109 ? 6.156 -12.043 3.020 1.00 67.69 109 ALA A CA 1
ATOM 900 C C . ALA A 1 109 ? 7.390 -12.894 3.338 1.00 67.69 109 ALA A C 1
ATOM 902 O O . ALA A 1 109 ? 8.444 -12.362 3.689 1.00 67.69 109 ALA A O 1
ATOM 903 N N . ALA A 1 110 ? 7.269 -14.217 3.197 1.00 62.66 110 ALA A N 1
ATOM 904 C CA . ALA A 1 110 ? 8.427 -15.099 3.278 1.00 62.66 110 ALA A CA 1
ATOM 905 C C . ALA A 1 110 ? 9.454 -14.694 2.202 1.00 62.66 110 ALA A C 1
ATOM 907 O O . ALA A 1 110 ? 9.057 -14.325 1.093 1.00 62.66 110 ALA A O 1
ATOM 908 N N . PRO A 1 111 ? 10.761 -14.722 2.496 1.00 58.41 111 PRO A N 1
ATOM 909 C CA . PRO A 1 111 ? 11.774 -14.423 1.496 1.00 58.41 111 PRO A CA 1
ATOM 910 C C . PRO A 1 111 ? 11.722 -15.465 0.373 1.00 58.41 111 PRO A C 1
ATOM 912 O O . PRO A 1 111 ? 11.611 -16.663 0.620 1.00 58.41 111 PRO A O 1
ATOM 915 N N . ARG A 1 112 ? 11.868 -15.011 -0.875 1.00 57.59 112 ARG A N 1
ATOM 916 C CA . ARG A 1 112 ? 11.821 -15.866 -2.077 1.00 57.59 112 ARG A CA 1
ATOM 917 C C . ARG A 1 112 ? 12.865 -16.987 -2.081 1.00 57.59 112 ARG A C 1
ATOM 919 O O . ARG A 1 112 ? 12.681 -18.001 -2.750 1.00 57.59 112 ARG A O 1
ATOM 926 N N . ARG A 1 113 ? 13.988 -16.792 -1.389 1.00 55.78 113 ARG A N 1
ATOM 927 C CA . ARG A 1 113 ? 15.065 -17.775 -1.277 1.00 55.78 113 ARG A CA 1
ATOM 928 C C . ARG A 1 113 ? 15.712 -17.654 0.097 1.00 55.78 113 ARG A C 1
ATOM 930 O O . ARG A 1 113 ? 16.291 -16.618 0.406 1.00 55.78 113 ARG A O 1
ATOM 937 N N . VAL A 1 114 ? 15.612 -18.716 0.889 1.00 60.62 114 VAL A N 1
ATOM 938 C CA . VAL A 1 114 ? 16.408 -18.901 2.106 1.00 60.62 114 VAL A CA 1
ATOM 939 C C . VAL A 1 114 ? 17.668 -19.645 1.681 1.00 60.62 114 VAL A C 1
ATOM 941 O O . VAL A 1 114 ? 17.572 -20.735 1.117 1.00 60.62 114 VAL A O 1
ATOM 944 N N . VAL A 1 115 ? 18.833 -19.034 1.866 1.00 55.00 115 VAL A N 1
ATOM 945 C CA . VAL A 1 115 ? 20.117 -19.727 1.727 1.00 55.00 115 VAL A CA 1
ATOM 946 C C . VAL A 1 115 ? 20.572 -20.016 3.151 1.00 55.00 115 VAL A C 1
ATOM 948 O O . VAL A 1 115 ? 20.698 -19.079 3.933 1.00 55.00 115 VAL A O 1
ATOM 951 N N . ASN A 1 116 ? 20.712 -21.293 3.505 1.00 50.97 116 ASN A N 1
ATOM 952 C CA . ASN A 1 116 ? 21.481 -21.663 4.690 1.00 50.97 116 ASN A CA 1
ATOM 953 C C . ASN A 1 116 ? 22.951 -21.598 4.282 1.00 50.97 116 ASN A C 1
ATOM 955 O O . ASN A 1 116 ? 23.316 -22.233 3.287 1.00 50.97 116 ASN A O 1
ATOM 959 N N . ASP A 1 117 ? 23.731 -20.811 5.016 1.00 47.91 117 ASP A N 1
ATOM 960 C CA . ASP A 1 117 ? 25.192 -20.900 4.991 1.00 47.91 117 ASP A CA 1
ATOM 961 C C . ASP A 1 117 ? 25.658 -22.267 5.523 1.00 47.91 117 ASP A C 1
ATOM 963 O O . ASP A 1 117 ? 24.999 -22.805 6.450 1.00 47.91 117 ASP A O 1
#

pLDDT: mean 79.5, std 12.68, range [47.91, 93.12]

Sequence (117 aa):
DWPKLRRLCACVTLYADQADGALRYSELFNRVQSLGRHPFALSAPQFQQLDIVDTSWMDSNVQAMRHSYFNVNRHIIDDLREIIVETRKADLRTGRLLHRRDNVYSFLAAPRRVVND